Protein AF-A0A2V7V8J9-F1 (afdb_monomer_lite)

Foldseek 3Di:
DVVLVDPVSLVVLQDPDCCVPCQPRDPHVVVVCVVPVVVVPDFPLLVVVVVPDPDPVRNVVVVVVVVVVVVVCVVVVVSQLSSLCSVPVPDPDSVCSLLCCLPPVDDVVSSVVSVVVVVVVVVVVLVSVLQRQLLCCLVVPCCPPPNVPDDPVRSVVSSVVSSVVCVVVVVD

pLDDT: mean 86.71, std 8.77, range [48.53, 96.69]

Secondary structure (DSSP, 8-state):
-GGGTHHHHHHHTSPSSGGG-TTTSSS-HHHHHHHHTGGGTS-HHHHHHHHTSSSHHHHHHHHHHHHHHHHHHTTHHHHHHHHHHHH-TT-SSGGGHHHHIIIIIS-HHHHHHHHHHHHHHHHHHHHHHHHHHHHIIIIIIIIIII-TT--HHHHHHHHHHHHHHHHHHHH-

Radius of gyration: 21.19 Å; chains: 1; bounding box: 45×40×59 Å

Structure (mmCIF, N/CA/C/O backbone):
data_AF-A0A2V7V8J9-F1
#
_entry.id   AF-A0A2V7V8J9-F1
#
loop_
_atom_site.group_PDB
_atom_site.id
_atom_site.type_symbol
_atom_site.label_atom_id
_atom_site.label_alt_id
_atom_site.label_comp_id
_atom_site.label_asym_id
_atom_site.label_entity_id
_atom_site.label_seq_id
_atom_site.pdbx_PDB_ins_code
_atom_site.Cartn_x
_atom_site.Cartn_y
_atom_site.Cartn_z
_atom_site.occupancy
_atom_site.B_iso_or_equiv
_atom_site.auth_seq_id
_atom_site.auth_comp_id
_atom_site.auth_asym_id
_atom_site.auth_atom_id
_atom_site.pdbx_PDB_model_num
ATOM 1 N N . MET A 1 1 ? 15.139 4.968 -17.642 1.00 50.66 1 MET A N 1
ATOM 2 C CA . MET A 1 1 ? 14.793 5.044 -19.084 1.00 50.66 1 MET A CA 1
ATOM 3 C C . MET A 1 1 ? 15.997 4.978 -20.021 1.00 50.66 1 MET A C 1
ATOM 5 O O . MET A 1 1 ? 15.872 4.313 -21.039 1.00 50.66 1 MET A O 1
ATOM 9 N N . GLY A 1 2 ? 17.159 5.568 -19.693 1.00 57.69 2 GLY A N 1
ATOM 10 C CA . GLY A 1 2 ? 18.353 5.487 -20.558 1.00 57.69 2 GLY A CA 1
ATOM 11 C C . GLY A 1 2 ? 18.859 4.062 -20.839 1.00 57.69 2 GLY A C 1
ATOM 12 O O . GLY A 1 2 ? 19.220 3.762 -21.967 1.00 57.69 2 GLY A O 1
ATOM 13 N N . ARG A 1 3 ? 18.798 3.150 -19.853 1.00 61.44 3 ARG A N 1
ATOM 14 C CA . ARG A 1 3 ? 19.188 1.732 -20.031 1.00 61.44 3 ARG A CA 1
ATOM 15 C C . ARG A 1 3 ? 18.127 0.865 -20.718 1.00 61.44 3 ARG A C 1
ATOM 17 O O . ARG A 1 3 ? 18.461 -0.182 -21.244 1.00 61.44 3 ARG A O 1
ATOM 24 N N . ALA A 1 4 ? 16.870 1.310 -20.730 1.00 62.41 4 ALA A N 1
ATOM 25 C CA . ALA A 1 4 ? 15.744 0.577 -21.314 1.00 62.41 4 ALA A CA 1
ATOM 26 C C . ALA A 1 4 ? 15.474 0.952 -22.782 1.00 62.41 4 ALA A C 1
ATOM 28 O O . ALA A 1 4 ? 14.431 0.596 -23.310 1.00 62.41 4 ALA A O 1
ATOM 29 N N . GLY A 1 5 ? 16.369 1.714 -23.425 1.00 70.38 5 GLY A N 1
ATOM 30 C CA . GLY A 1 5 ? 16.203 2.147 -24.819 1.00 70.38 5 GLY A CA 1
ATOM 31 C C . GLY A 1 5 ? 15.165 3.260 -25.031 1.00 70.38 5 GLY A C 1
ATOM 32 O O . GLY A 1 5 ? 14.765 3.516 -26.162 1.00 70.38 5 GLY A O 1
ATOM 33 N N . GLY A 1 6 ? 14.727 3.939 -23.963 1.00 79.56 6 GLY A N 1
ATOM 34 C CA . GLY A 1 6 ? 13.702 4.988 -24.022 1.00 79.56 6 GLY A CA 1
ATOM 35 C C . GLY A 1 6 ? 12.259 4.467 -23.985 1.00 79.56 6 GLY A C 1
ATOM 36 O O . GLY A 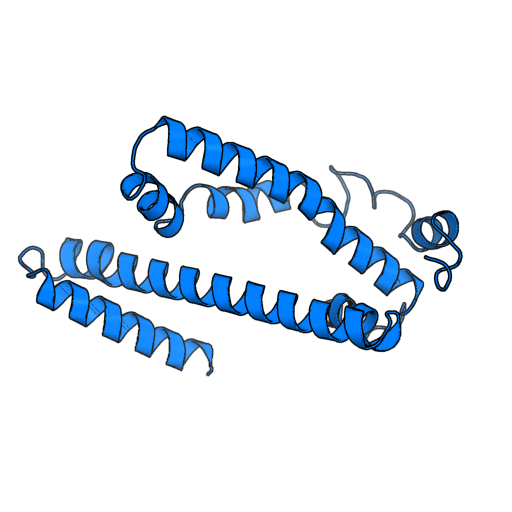1 6 ? 12.007 3.268 -23.930 1.00 79.56 6 GLY A O 1
ATOM 37 N N . VAL A 1 7 ? 11.288 5.389 -23.988 1.00 76.50 7 VAL A N 1
ATOM 38 C CA . VAL A 1 7 ? 9.849 5.066 -23.859 1.00 76.50 7 VAL A CA 1
ATOM 39 C C . VAL A 1 7 ? 9.370 4.155 -24.991 1.00 76.50 7 VAL A C 1
ATOM 41 O O . VAL A 1 7 ? 8.624 3.216 -24.741 1.00 76.50 7 VAL A O 1
ATOM 44 N N . ALA A 1 8 ? 9.841 4.384 -26.220 1.00 75.50 8 ALA A N 1
ATOM 45 C CA . ALA A 1 8 ? 9.446 3.591 -27.382 1.00 75.50 8 ALA A CA 1
ATOM 46 C C . ALA A 1 8 ? 9.841 2.109 -27.250 1.00 75.50 8 ALA A C 1
ATOM 48 O O . ALA A 1 8 ? 9.033 1.234 -27.548 1.00 75.50 8 ALA A O 1
ATOM 49 N N . ALA A 1 9 ? 11.044 1.822 -26.743 1.00 77.81 9 ALA A N 1
ATOM 50 C CA . ALA A 1 9 ? 11.505 0.454 -26.513 1.00 77.81 9 ALA A CA 1
ATOM 51 C C . ALA A 1 9 ? 10.728 -0.236 -25.377 1.00 77.81 9 ALA A C 1
ATOM 53 O O . ALA A 1 9 ? 10.373 -1.406 -25.488 1.00 77.81 9 ALA A O 1
ATOM 54 N N . VAL A 1 10 ? 10.390 0.507 -24.319 1.00 78.50 10 VAL A N 1
ATOM 55 C CA . VAL A 1 10 ? 9.562 0.013 -23.205 1.00 78.50 10 VAL A CA 1
ATOM 56 C C . VAL A 1 10 ? 8.139 -0.320 -23.673 1.00 78.50 10 VAL A C 1
ATOM 58 O O . VAL A 1 10 ? 7.593 -1.350 -23.290 1.00 78.50 10 VAL A O 1
ATOM 61 N N . VAL A 1 11 ? 7.549 0.509 -24.538 1.00 79.00 11 VAL A N 1
ATOM 62 C CA . VAL A 1 11 ? 6.227 0.244 -25.129 1.00 79.00 11 VAL A CA 1
ATOM 63 C C . VAL A 1 11 ? 6.284 -0.948 -26.087 1.00 79.00 11 VAL A C 1
ATOM 65 O O . VAL A 1 11 ? 5.410 -1.808 -26.030 1.00 79.00 11 VAL A O 1
ATOM 68 N N . ALA A 1 12 ? 7.329 -1.063 -26.909 1.00 79.00 12 ALA A N 1
ATOM 69 C CA . ALA A 1 12 ? 7.511 -2.197 -27.818 1.00 79.00 12 ALA A CA 1
ATOM 70 C C . ALA A 1 12 ? 7.703 -3.542 -27.090 1.00 79.00 12 ALA A C 1
ATOM 72 O O . ALA A 1 12 ? 7.405 -4.590 -27.654 1.00 79.00 12 ALA A O 1
ATOM 73 N N . ALA A 1 13 ? 8.170 -3.519 -25.837 1.00 75.50 13 ALA A N 1
ATOM 74 C CA . ALA A 1 13 ? 8.301 -4.707 -24.994 1.00 75.50 13 ALA A CA 1
ATOM 75 C C . ALA A 1 13 ? 6.969 -5.183 -24.377 1.00 75.50 13 ALA A C 1
ATOM 77 O O . ALA A 1 13 ? 6.925 -6.248 -23.752 1.00 75.50 13 ALA A O 1
ATOM 78 N N . THR A 1 14 ? 5.882 -4.415 -24.522 1.00 78.75 14 THR A N 1
ATOM 79 C CA . THR A 1 14 ? 4.548 -4.875 -24.117 1.00 78.75 14 THR A CA 1
ATOM 80 C C . THR A 1 14 ? 3.994 -5.883 -25.129 1.00 78.75 14 THR A C 1
ATOM 82 O O . THR A 1 14 ? 4.262 -5.754 -26.324 1.00 78.75 14 THR A O 1
ATOM 85 N N . PRO A 1 15 ? 3.228 -6.902 -24.692 1.00 69.50 15 PRO A N 1
ATOM 86 C CA . PRO A 1 15 ? 2.495 -7.760 -25.615 1.00 69.50 15 PRO A CA 1
ATOM 87 C C . PRO A 1 15 ? 1.639 -6.906 -26.554 1.00 69.50 15 PRO A C 1
ATOM 89 O O . PRO A 1 15 ? 0.910 -6.026 -26.097 1.00 69.50 15 PRO A O 1
ATOM 92 N N . GLY A 1 16 ? 1.720 -7.158 -27.860 1.00 71.81 16 GLY A N 1
ATOM 93 C CA . GLY A 1 16 ? 0.791 -6.556 -28.816 1.00 71.81 16 GLY A CA 1
ATOM 94 C C . GLY A 1 16 ? -0.661 -6.985 -28.556 1.00 71.81 16 GLY A C 1
ATOM 95 O O . GLY A 1 16 ? -0.923 -7.918 -27.795 1.00 71.81 16 GLY A O 1
ATOM 96 N N . GLY A 1 17 ? -1.614 -6.319 -29.212 1.00 74.75 17 GLY A N 1
ATOM 97 C CA . GLY A 1 17 ? -3.044 -6.635 -29.102 1.00 74.75 17 GLY A CA 1
ATOM 98 C C . GLY A 1 17 ? -3.729 -5.933 -27.926 1.00 74.75 17 GLY A C 1
ATOM 99 O O . GLY A 1 17 ? -3.544 -4.735 -27.721 1.00 74.75 17 GLY A O 1
ATOM 100 N N . ASP A 1 18 ? -4.520 -6.678 -27.153 1.00 74.44 18 ASP A N 1
ATOM 101 C CA . ASP A 1 18 ? -5.404 -6.158 -26.099 1.00 74.44 18 ASP A CA 1
ATOM 102 C C . ASP A 1 18 ? -4.702 -5.768 -24.787 1.00 74.44 18 ASP A C 1
ATOM 104 O O . ASP A 1 18 ? -5.373 -5.486 -23.803 1.00 74.44 18 ASP A O 1
ATOM 108 N N . TYR A 1 19 ? -3.369 -5.713 -24.724 1.00 78.12 19 TYR A N 1
ATOM 109 C CA . TYR A 1 19 ? -2.638 -5.446 -23.473 1.00 78.12 19 TYR A CA 1
ATOM 110 C C . TYR A 1 19 ? -3.043 -4.135 -22.776 1.00 78.12 19 TYR A C 1
ATOM 112 O O . TYR A 1 19 ? -3.114 -4.071 -21.551 1.00 78.12 19 TYR A O 1
ATOM 120 N N . TRP A 1 20 ? -3.347 -3.099 -23.558 1.00 78.44 20 TRP A N 1
ATOM 121 C CA . TRP A 1 20 ? -3.812 -1.800 -23.056 1.00 78.44 20 TRP A CA 1
ATOM 122 C C . TRP A 1 20 ? -5.341 -1.699 -22.964 1.00 78.44 20 TRP A C 1
ATOM 124 O O . TRP A 1 20 ? -5.883 -0.671 -22.560 1.00 78.44 20 TRP A O 1
ATOM 134 N N . SER A 1 21 ? -6.051 -2.751 -23.363 1.00 82.44 21 SER A N 1
ATOM 135 C CA . SER A 1 21 ? -7.504 -2.788 -23.388 1.00 82.44 21 SER A CA 1
ATOM 136 C C . SER A 1 21 ? -8.037 -2.995 -21.982 1.00 82.44 21 SER A C 1
ATOM 138 O O . SER A 1 21 ? -7.942 -4.082 -21.425 1.00 82.44 21 SER A O 1
ATOM 140 N N . PHE A 1 22 ? -8.687 -1.980 -21.418 1.00 80.88 22 PHE A N 1
ATOM 141 C CA . PHE A 1 22 ? -9.378 -2.127 -20.134 1.00 80.88 22 PHE A CA 1
ATOM 142 C C . PHE A 1 22 ? -10.376 -3.302 -20.130 1.00 80.88 22 PHE A C 1
ATOM 144 O O . PHE A 1 22 ? -10.609 -3.934 -19.105 1.00 80.88 22 PHE A O 1
ATOM 151 N N . TRP A 1 23 ? -10.954 -3.615 -21.287 1.00 82.81 23 TRP A N 1
ATOM 152 C CA . TRP A 1 23 ? -12.014 -4.608 -21.430 1.00 82.81 23 TRP A CA 1
ATOM 153 C C . TRP A 1 23 ? -11.488 -6.030 -21.622 1.00 82.81 23 TRP A C 1
ATOM 155 O O . TRP A 1 23 ? -12.126 -6.973 -21.166 1.00 82.81 23 TRP A O 1
ATOM 165 N N . HIS A 1 24 ? -10.333 -6.182 -22.271 1.00 76.31 24 HIS A N 1
ATOM 166 C CA . HIS A 1 24 ? -9.845 -7.479 -22.752 1.00 76.31 24 HIS A CA 1
ATOM 167 C C . HIS A 1 24 ? -8.424 -7.829 -22.269 1.00 76.31 24 HIS A C 1
ATOM 169 O O . HIS A 1 24 ? -7.965 -8.946 -22.495 1.00 76.31 24 HIS A O 1
ATOM 175 N N . ALA A 1 25 ? -7.721 -6.922 -21.580 1.00 70.38 25 ALA A N 1
ATOM 176 C CA . ALA A 1 25 ? -6.406 -7.207 -21.010 1.00 70.38 25 ALA A CA 1
ATOM 177 C C . ALA A 1 25 ? -6.513 -8.162 -19.809 1.00 70.38 25 ALA A C 1
ATOM 179 O O . ALA A 1 25 ? -7.111 -7.818 -18.789 1.00 70.38 25 ALA A O 1
ATOM 180 N N . GLY A 1 26 ? -5.879 -9.337 -19.901 1.00 73.38 26 GLY A N 1
ATOM 181 C CA . GLY A 1 26 ? -5.789 -10.300 -18.795 1.00 73.38 26 GLY A CA 1
ATOM 182 C C . GLY A 1 26 ? -7.160 -10.757 -18.277 1.00 73.38 26 GLY A C 1
ATOM 183 O O . GLY A 1 26 ? -8.069 -11.035 -19.057 1.00 73.38 26 GLY A O 1
ATOM 184 N N . ALA A 1 27 ? -7.324 -10.830 -16.952 1.00 67.75 27 ALA A N 1
ATOM 185 C CA . ALA A 1 27 ? -8.656 -10.839 -16.357 1.00 67.75 27 ALA A CA 1
ATOM 186 C C . ALA A 1 27 ? -9.186 -9.405 -16.469 1.00 67.75 27 ALA A C 1
ATOM 188 O O . ALA A 1 27 ? -8.675 -8.546 -15.769 1.00 67.75 27 ALA A O 1
ATOM 189 N N . SER A 1 28 ? -10.118 -9.137 -17.390 1.00 80.81 28 SER A N 1
ATOM 190 C CA . SER A 1 28 ? -10.638 -7.791 -17.721 1.00 80.81 28 SER A CA 1
ATOM 191 C C . SER A 1 28 ? -10.671 -6.793 -16.548 1.00 80.81 28 SER A C 1
ATOM 193 O O . SER A 1 28 ? -10.933 -7.168 -15.406 1.00 80.81 28 SER A O 1
ATOM 195 N N . GLY A 1 29 ? -10.519 -5.495 -16.816 1.00 81.50 29 GLY A N 1
ATOM 196 C CA . GLY A 1 29 ? -10.534 -4.440 -15.794 1.00 81.50 29 GLY A CA 1
ATOM 197 C C . GLY A 1 29 ? -11.740 -4.493 -14.845 1.00 81.50 29 GLY A C 1
ATOM 198 O O . GLY A 1 29 ? -11.607 -4.171 -13.666 1.00 81.50 29 GLY A O 1
ATOM 199 N N . TRP A 1 30 ? -12.888 -4.997 -15.311 1.00 85.00 30 TRP A N 1
ATOM 200 C CA . TRP A 1 30 ? -14.060 -5.271 -14.473 1.00 85.00 30 TRP A CA 1
ATOM 201 C C . TRP A 1 30 ? -13.822 -6.308 -13.387 1.00 85.00 30 TRP A C 1
ATOM 203 O O . TRP A 1 30 ? -14.303 -6.130 -12.273 1.00 85.00 30 TRP A O 1
ATOM 213 N N . VAL A 1 31 ? -13.075 -7.369 -13.686 1.00 85.31 31 VAL A N 1
ATOM 214 C CA . VAL A 1 31 ? -12.720 -8.396 -12.704 1.00 85.31 31 VAL A CA 1
ATOM 215 C C . VAL A 1 31 ? -11.853 -7.783 -11.611 1.00 85.31 31 VAL A C 1
ATOM 217 O O . VAL A 1 31 ? -12.134 -7.989 -10.435 1.00 85.31 31 VAL A O 1
ATOM 220 N N . TYR A 1 32 ? -10.861 -6.963 -11.969 1.00 82.25 32 TYR A N 1
ATOM 221 C CA . TYR A 1 32 ? -10.037 -6.273 -10.974 1.00 82.25 32 TYR A CA 1
ATOM 222 C C . TYR A 1 32 ? -10.837 -5.264 -10.146 1.00 82.25 32 TYR A C 1
ATOM 224 O O . TYR A 1 32 ? -10.667 -5.216 -8.931 1.00 82.25 32 TYR A O 1
ATOM 232 N N . LEU A 1 33 ? -11.743 -4.497 -10.762 1.00 85.00 33 LEU A N 1
ATOM 233 C CA . LEU A 1 33 ? -12.623 -3.582 -10.028 1.00 85.00 33 LEU A CA 1
ATOM 234 C C . LEU A 1 33 ? -13.561 -4.327 -9.075 1.00 85.00 33 LEU A C 1
ATOM 236 O O . LEU A 1 33 ? -13.720 -3.905 -7.934 1.00 85.00 33 LEU A O 1
ATOM 240 N N . ALA A 1 34 ? -14.163 -5.429 -9.520 1.00 86.62 34 ALA A N 1
ATOM 241 C CA . ALA A 1 34 ? -15.063 -6.228 -8.697 1.00 86.62 34 ALA A CA 1
ATOM 242 C C . ALA A 1 34 ? -14.325 -6.926 -7.547 1.00 86.62 34 ALA A C 1
ATOM 244 O O . ALA A 1 34 ? -14.861 -7.015 -6.445 1.00 86.62 34 ALA A O 1
ATOM 245 N N . LEU A 1 35 ? -13.098 -7.396 -7.788 1.00 85.38 35 LEU A N 1
ATOM 246 C CA . LEU A 1 35 ? -12.299 -8.105 -6.793 1.00 85.38 35 LEU A CA 1
ATOM 247 C C . LEU A 1 35 ? -11.668 -7.154 -5.768 1.00 85.38 35 LEU A C 1
ATOM 249 O O . LEU A 1 35 ? -11.693 -7.433 -4.573 1.00 85.38 35 LEU A O 1
ATOM 253 N N . LEU A 1 36 ? -11.099 -6.037 -6.226 1.00 82.00 36 LEU A N 1
ATOM 254 C CA . LEU A 1 36 ? -10.325 -5.127 -5.379 1.00 82.00 36 LEU A CA 1
ATOM 255 C C . LEU A 1 36 ? -11.172 -3.976 -4.832 1.00 82.00 36 LEU A C 1
ATOM 257 O O . LEU A 1 36 ? -10.968 -3.553 -3.699 1.00 82.00 36 LEU A O 1
ATOM 261 N N . GLY A 1 37 ? -12.138 -3.474 -5.605 1.00 83.06 37 GLY A N 1
ATOM 262 C CA . GLY A 1 37 ? -12.945 -2.300 -5.261 1.00 83.06 37 GLY A CA 1
ATOM 263 C C . GLY A 1 37 ? -13.647 -2.389 -3.900 1.00 83.06 37 GLY A C 1
ATOM 264 O O . GLY A 1 37 ? -13.494 -1.462 -3.101 1.00 83.06 37 GLY A O 1
ATOM 265 N N . PRO A 1 38 ? -14.362 -3.485 -3.573 1.00 82.31 38 PRO A N 1
ATOM 266 C CA . PRO A 1 38 ? -15.062 -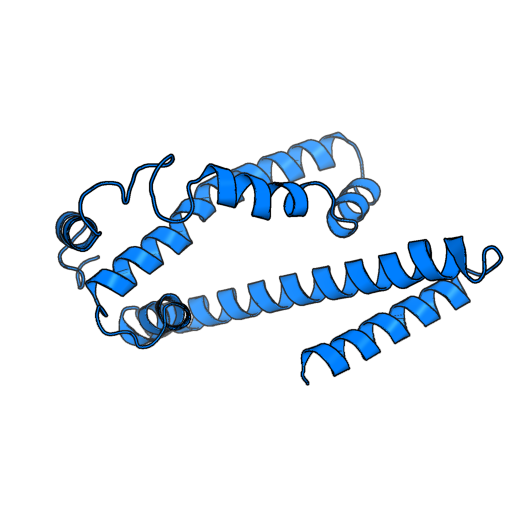3.611 -2.293 1.00 82.31 38 PRO A CA 1
ATOM 267 C C . PRO A 1 38 ? -14.140 -3.524 -1.070 1.00 82.31 38 PRO A C 1
ATOM 269 O O . PRO A 1 38 ? -14.521 -2.925 -0.059 1.00 82.31 38 PRO A O 1
ATOM 272 N N . ALA A 1 39 ? -12.914 -4.053 -1.172 1.00 73.31 39 ALA A N 1
ATOM 273 C CA . ALA A 1 39 ? -11.936 -4.034 -0.083 1.00 73.31 39 ALA A CA 1
ATOM 274 C C . ALA A 1 39 ? -11.542 -2.603 0.332 1.00 73.31 39 ALA A C 1
ATOM 276 O O . ALA A 1 39 ? -11.211 -2.361 1.492 1.00 73.31 39 ALA A O 1
ATOM 277 N N . PHE A 1 40 ? -11.641 -1.635 -0.587 1.00 71.81 40 PHE A N 1
ATOM 278 C CA . PHE A 1 40 ? -11.346 -0.224 -0.320 1.00 71.81 40 PHE A CA 1
ATOM 279 C C . PHE A 1 40 ? -12.524 0.568 0.263 1.00 71.81 40 PHE A C 1
ATOM 281 O O . PHE A 1 40 ? -12.335 1.715 0.662 1.00 71.81 40 PHE A O 1
ATOM 288 N N . VAL A 1 41 ? -13.728 -0.009 0.325 1.00 73.12 41 VAL A N 1
ATOM 289 C CA . VAL A 1 41 ? -14.936 0.680 0.817 1.00 73.12 41 VAL A CA 1
ATOM 290 C C . VAL A 1 41 ? -15.330 0.191 2.210 1.00 73.12 41 VAL A C 1
ATOM 292 O O . VAL A 1 41 ? -15.705 0.992 3.063 1.00 73.12 41 VAL A O 1
ATOM 295 N N . VAL A 1 42 ? -15.217 -1.114 2.467 1.00 70.50 42 VAL A N 1
ATOM 296 C CA . VAL A 1 42 ? -15.726 -1.751 3.694 1.00 70.50 42 VAL A CA 1
ATOM 297 C C . VAL A 1 42 ? -14.563 -2.189 4.585 1.00 70.50 42 VAL A C 1
ATOM 299 O O . VAL A 1 42 ? -14.320 -3.370 4.799 1.00 70.50 42 VAL A O 1
ATOM 302 N N . SER A 1 43 ? -13.809 -1.212 5.089 1.00 72.81 43 SER A N 1
ATOM 303 C CA . SER A 1 43 ? -12.664 -1.439 5.977 1.00 72.81 43 SER A CA 1
ATOM 304 C C . SER A 1 43 ? -12.928 -0.821 7.358 1.00 72.81 43 SER A C 1
ATOM 306 O O . SER A 1 43 ? -13.082 0.403 7.454 1.00 72.81 43 SER A O 1
ATOM 308 N N . PRO A 1 44 ? -12.920 -1.614 8.450 1.00 72.44 44 PRO A N 1
ATOM 309 C CA . PRO A 1 44 ? -12.978 -1.082 9.812 1.00 72.44 44 PRO A CA 1
ATOM 310 C C . PRO A 1 44 ? -11.874 -0.052 10.086 1.00 72.44 44 PRO A C 1
ATOM 312 O O . PRO A 1 44 ? -12.108 0.940 10.773 1.00 72.44 44 PRO A O 1
ATOM 315 N N . GLY A 1 45 ? -10.690 -0.234 9.491 1.00 75.75 45 GLY A N 1
ATOM 316 C CA . GLY A 1 45 ? -9.579 0.712 9.596 1.00 75.75 45 GLY A CA 1
ATOM 317 C C . GLY A 1 45 ? -9.887 2.085 8.986 1.00 75.75 45 GLY A C 1
ATOM 318 O O . GLY A 1 45 ? -9.473 3.104 9.538 1.00 75.75 45 GLY A O 1
ATOM 319 N N . LEU A 1 46 ? -10.644 2.146 7.885 1.00 79.06 46 LEU A N 1
ATOM 320 C CA . LEU A 1 46 ? -11.096 3.418 7.308 1.00 79.06 46 LEU A CA 1
ATOM 321 C C . LEU A 1 46 ? -12.154 4.090 8.183 1.00 79.06 46 LEU A C 1
ATOM 323 O O . LEU A 1 46 ? -12.052 5.287 8.448 1.00 79.06 46 LEU A O 1
ATOM 327 N N . LEU A 1 47 ? -13.127 3.322 8.680 1.00 81.81 47 LEU A N 1
ATOM 328 C CA . LEU A 1 47 ? -14.169 3.846 9.565 1.00 81.81 47 LEU A CA 1
ATOM 329 C C . LEU A 1 47 ? -13.574 4.455 10.836 1.00 81.81 47 LEU A C 1
ATOM 331 O O . LEU A 1 47 ? -13.965 5.548 11.233 1.00 81.81 47 LEU A O 1
ATOM 335 N N . GLN A 1 48 ? -12.576 3.810 11.436 1.00 80.56 48 GLN A N 1
ATOM 336 C CA . GLN A 1 48 ? -11.910 4.348 12.622 1.00 80.56 48 GLN A CA 1
ATOM 337 C C . GLN A 1 48 ? -11.183 5.670 12.359 1.00 80.56 48 GLN A C 1
ATOM 339 O O . GLN A 1 48 ? -11.251 6.575 13.188 1.00 80.56 48 GLN A O 1
ATOM 344 N N . LYS A 1 49 ? -10.541 5.827 11.194 1.00 83.94 49 LYS A N 1
ATOM 345 C CA . LYS A 1 49 ? -9.923 7.106 10.801 1.00 83.94 49 LYS A CA 1
ATOM 346 C C . LYS A 1 49 ? -10.965 8.211 10.621 1.00 83.94 49 LYS A C 1
ATOM 348 O O . LYS A 1 49 ? -10.693 9.354 10.972 1.00 83.94 49 LYS A O 1
ATOM 353 N N . ILE A 1 50 ? -12.147 7.872 10.104 1.00 86.88 50 ILE A N 1
ATOM 354 C CA . ILE A 1 50 ? -13.267 8.811 9.959 1.00 86.88 50 ILE A CA 1
ATOM 355 C C . ILE A 1 50 ? -13.796 9.227 11.336 1.00 86.88 50 ILE A C 1
ATOM 357 O O . ILE A 1 50 ? -13.904 10.419 11.602 1.00 86.88 50 ILE A O 1
ATOM 361 N N . TYR A 1 51 ? -14.061 8.273 12.234 1.00 86.81 51 TYR A N 1
ATOM 362 C CA . TYR A 1 51 ? -14.562 8.565 13.584 1.00 86.81 51 TYR A CA 1
ATOM 363 C C . TYR A 1 51 ? -13.539 9.274 14.483 1.00 86.81 51 TYR A C 1
ATOM 365 O O . TYR A 1 51 ? -13.929 9.978 15.410 1.00 86.81 51 TYR A O 1
ATOM 373 N N . GLY A 1 52 ? -12.241 9.106 14.218 1.00 87.44 52 GLY A N 1
ATOM 374 C CA . GLY A 1 52 ? -11.167 9.827 14.905 1.00 87.44 52 GLY A CA 1
ATOM 375 C C . GLY A 1 52 ? -10.880 11.224 14.343 1.00 87.44 52 GLY A C 1
ATOM 376 O O . GLY A 1 52 ? -10.047 11.941 14.900 1.00 87.44 52 GLY A O 1
ATOM 377 N N . ALA A 1 53 ? -11.518 11.621 13.239 1.00 91.88 53 ALA A N 1
ATOM 378 C CA . ALA A 1 53 ? -11.306 12.933 12.648 1.00 91.88 53 ALA A CA 1
ATOM 379 C C . ALA A 1 53 ? -11.963 14.038 13.485 1.00 91.88 53 ALA A C 1
ATOM 381 O O . ALA A 1 53 ? -13.027 13.861 14.072 1.00 91.88 53 ALA A O 1
ATOM 382 N N . ARG A 1 54 ? -11.331 15.217 13.503 1.00 93.25 54 ARG A N 1
ATOM 383 C CA . ARG A 1 54 ? -11.813 16.377 14.267 1.00 93.25 54 ARG A CA 1
ATOM 384 C C . ARG A 1 54 ? -13.178 16.879 13.789 1.00 93.25 54 ARG A C 1
ATOM 386 O O . ARG A 1 54 ? -13.974 17.343 14.599 1.00 93.25 54 ARG A O 1
ATOM 393 N N . ASP A 1 55 ? -13.398 16.841 12.478 1.00 95.38 55 ASP A N 1
ATOM 394 C CA . ASP A 1 55 ? -14.599 17.331 11.811 1.00 95.38 55 ASP A CA 1
ATOM 395 C C . ASP A 1 55 ? -14.734 16.733 10.399 1.00 95.38 55 ASP A C 1
ATOM 397 O O . ASP A 1 55 ? -13.777 16.215 9.811 1.00 95.38 55 ASP A O 1
ATOM 401 N N . ASP A 1 56 ? -15.929 16.864 9.822 1.00 93.69 56 ASP A N 1
ATOM 402 C CA . ASP A 1 56 ? -16.259 16.370 8.481 1.00 93.69 56 ASP A CA 1
ATOM 403 C C . ASP A 1 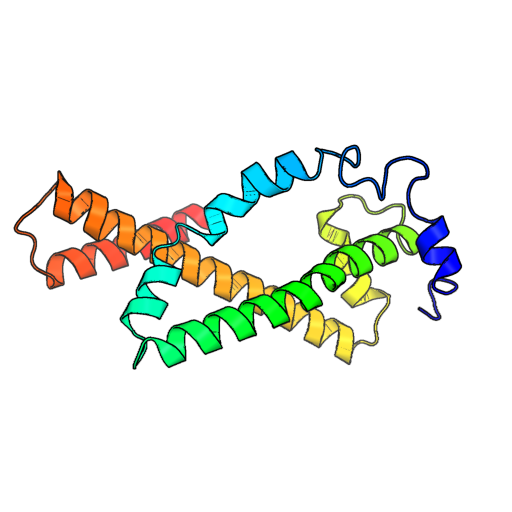56 ? -15.381 16.974 7.379 1.00 93.69 56 ASP A C 1
ATOM 405 O O . ASP A 1 56 ? -15.107 16.331 6.360 1.00 93.69 56 ASP A O 1
ATOM 409 N N . ARG A 1 57 ? -14.931 18.224 7.551 1.00 95.19 57 ARG A N 1
ATOM 410 C CA . ARG A 1 57 ? -14.066 18.889 6.569 1.00 95.19 57 ARG A CA 1
ATOM 411 C C . ARG A 1 57 ? -12.710 18.193 6.509 1.00 95.19 57 ARG A C 1
ATOM 413 O O . ARG A 1 57 ? -12.197 17.979 5.411 1.00 95.19 57 ARG A O 1
ATOM 420 N N . THR A 1 58 ? -12.165 17.810 7.659 1.00 94.75 58 THR A N 1
ATOM 421 C CA . THR A 1 58 ? -10.908 17.066 7.783 1.00 94.75 58 THR A CA 1
ATOM 422 C C . THR A 1 58 ? -11.011 15.721 7.072 1.00 94.75 58 THR A C 1
ATOM 424 O O . THR A 1 58 ? -10.122 15.377 6.294 1.00 94.75 58 THR A O 1
ATOM 427 N N . VAL A 1 59 ? -12.129 15.007 7.247 1.00 93.31 59 VAL A N 1
ATOM 428 C CA . VAL A 1 59 ? -12.392 13.750 6.528 1.00 93.31 59 VAL A CA 1
ATOM 429 C C . VAL A 1 59 ? -12.424 13.984 5.020 1.00 93.31 59 VAL A C 1
ATOM 431 O O . VAL A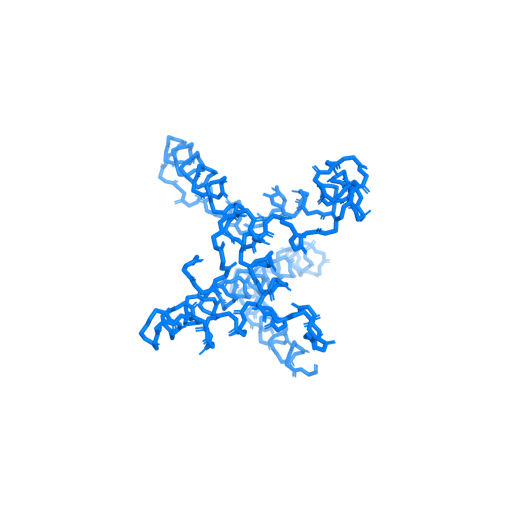 1 59 ? -11.699 13.321 4.282 1.00 93.31 59 VAL A O 1
ATOM 434 N N . ARG A 1 60 ? -13.216 14.952 4.543 1.00 92.62 60 ARG A N 1
ATOM 435 C CA . ARG A 1 60 ? -13.364 15.224 3.102 1.00 92.62 60 ARG A CA 1
ATOM 436 C C . ARG A 1 60 ? -12.042 15.592 2.440 1.00 92.62 60 ARG A C 1
ATOM 438 O O . ARG A 1 60 ? -11.721 15.052 1.386 1.00 92.62 60 ARG A O 1
ATOM 445 N N . VAL A 1 61 ? -11.279 16.498 3.051 1.00 95.56 61 VAL A N 1
ATOM 446 C CA . VAL A 1 61 ? -9.984 16.936 2.513 1.00 95.56 61 VAL A CA 1
ATOM 447 C C . VAL A 1 61 ? -8.970 15.798 2.561 1.00 95.56 61 VAL A C 1
ATOM 449 O O . VAL A 1 61 ? -8.293 15.562 1.565 1.00 95.56 61 VAL A O 1
ATOM 452 N N . GLY A 1 62 ? -8.893 15.065 3.675 1.00 92.88 62 GLY A N 1
ATOM 453 C CA . GLY A 1 62 ? -7.971 13.940 3.825 1.00 92.88 62 GLY A CA 1
ATOM 454 C C . GLY A 1 62 ? -8.242 12.826 2.816 1.00 92.88 62 GLY A C 1
ATOM 455 O O . GLY A 1 62 ? -7.323 12.378 2.134 1.00 92.88 62 GLY A O 1
ATOM 456 N N . VAL A 1 63 ? -9.507 12.430 2.655 1.00 90.38 63 VAL A N 1
ATOM 457 C CA . VAL A 1 63 ? -9.913 11.407 1.680 1.00 90.38 63 VAL A CA 1
ATOM 458 C C . VAL A 1 63 ? -9.660 11.877 0.247 1.00 90.38 63 VAL A C 1
ATOM 460 O O . VAL A 1 63 ? -9.106 11.119 -0.544 1.00 90.38 63 VAL A O 1
ATOM 463 N N . ALA A 1 64 ? -10.003 13.123 -0.095 1.00 92.31 64 ALA A N 1
ATOM 464 C CA . ALA A 1 64 ? -9.769 13.656 -1.438 1.00 92.31 64 ALA A CA 1
ATOM 465 C C . ALA A 1 64 ? -8.272 13.753 -1.773 1.00 92.31 64 ALA A C 1
ATOM 467 O O . ALA A 1 64 ? -7.859 13.369 -2.866 1.00 92.31 64 ALA A O 1
ATOM 468 N N . ALA A 1 65 ? -7.451 14.215 -0.827 1.00 94.75 65 ALA A N 1
ATOM 469 C CA . ALA A 1 65 ? -6.002 14.267 -0.991 1.00 94.75 65 ALA A CA 1
ATOM 470 C C . ALA A 1 65 ? -5.413 12.859 -1.161 1.00 94.75 65 ALA A C 1
ATOM 472 O O . ALA A 1 65 ? -4.619 12.635 -2.073 1.00 94.75 65 ALA A O 1
ATOM 473 N N . GLN A 1 66 ? -5.853 11.894 -0.347 1.00 90.69 66 GLN A N 1
ATOM 474 C CA . GLN A 1 66 ? -5.421 10.502 -0.466 1.00 90.69 66 GLN A CA 1
ATOM 475 C C . GLN A 1 66 ? -5.813 9.901 -1.819 1.00 90.69 66 GLN A C 1
ATOM 477 O O . GLN A 1 66 ? -4.996 9.239 -2.453 1.00 90.69 66 GLN A O 1
ATOM 482 N N . ALA A 1 67 ? -7.037 10.152 -2.287 1.00 90.12 67 ALA A N 1
ATOM 483 C CA . ALA A 1 67 ? -7.499 9.691 -3.591 1.00 90.12 67 ALA A CA 1
ATOM 484 C C . ALA A 1 67 ? -6.656 10.281 -4.732 1.00 90.12 67 ALA A C 1
ATOM 486 O O . ALA A 1 67 ? -6.262 9.552 -5.639 1.00 90.12 67 ALA A O 1
ATOM 487 N N . ALA A 1 68 ? -6.320 11.573 -4.666 1.00 94.69 68 ALA A N 1
ATOM 488 C CA . ALA A 1 68 ? -5.458 12.218 -5.653 1.00 94.69 68 ALA A CA 1
ATOM 489 C C . ALA A 1 68 ? -4.044 11.611 -5.669 1.00 94.69 68 ALA A C 1
ATOM 491 O O . ALA A 1 68 ? -3.509 11.315 -6.737 1.00 94.69 68 ALA A O 1
ATOM 492 N N . VAL A 1 69 ? -3.457 11.372 -4.492 1.00 93.50 69 VAL A N 1
ATOM 493 C CA . VAL A 1 69 ? -2.141 10.729 -4.367 1.00 93.50 69 VAL A CA 1
ATOM 494 C C . VAL A 1 69 ? -2.174 9.306 -4.922 1.00 93.50 69 VAL A C 1
ATOM 496 O O . VAL A 1 69 ? -1.304 8.947 -5.711 1.00 93.50 69 VAL A O 1
ATOM 499 N N . LEU A 1 70 ? -3.190 8.510 -4.571 1.00 90.00 70 LEU A N 1
ATOM 500 C CA . LEU A 1 70 ? -3.347 7.144 -5.077 1.00 90.00 70 LEU A CA 1
ATOM 501 C C . LEU A 1 70 ? -3.562 7.109 -6.589 1.00 90.00 70 LEU A C 1
ATOM 503 O O . LEU A 1 70 ? -3.009 6.237 -7.249 1.00 90.00 70 LEU A O 1
ATOM 507 N N . LEU A 1 71 ? -4.306 8.065 -7.149 1.00 89.88 71 LEU A N 1
ATOM 508 C CA . LEU A 1 71 ? -4.515 8.164 -8.592 1.00 89.88 71 LEU A CA 1
ATOM 509 C C . LEU A 1 71 ? -3.196 8.398 -9.335 1.00 89.88 71 LEU A C 1
ATOM 511 O O . LEU A 1 71 ? -2.934 7.748 -10.341 1.00 89.88 71 LEU A O 1
ATOM 515 N N . VAL A 1 72 ? -2.342 9.289 -8.826 1.00 92.31 72 VAL A N 1
ATOM 516 C CA . VAL A 1 72 ? -1.007 9.513 -9.400 1.00 92.31 72 VAL A CA 1
ATOM 517 C C . VAL A 1 72 ? -0.115 8.287 -9.193 1.00 92.31 72 VAL A C 1
ATOM 519 O O . VAL A 1 72 ? 0.591 7.864 -10.109 1.00 92.31 72 VAL A O 1
ATOM 522 N N . PHE A 1 73 ? -0.165 7.680 -8.008 1.00 89.25 73 PHE A N 1
ATOM 523 C CA . PHE A 1 73 ? 0.634 6.507 -7.673 1.00 89.25 73 PHE A CA 1
ATOM 524 C C . PHE A 1 73 ? 0.242 5.266 -8.485 1.00 89.25 73 PHE A C 1
ATOM 526 O O . PHE A 1 73 ? 1.109 4.449 -8.784 1.00 89.25 73 PHE A O 1
ATOM 533 N N . ALA A 1 74 ? -1.020 5.139 -8.908 1.00 87.75 74 ALA A N 1
ATOM 534 C CA . ALA A 1 74 ? -1.539 3.986 -9.648 1.00 87.75 74 ALA A CA 1
ATOM 535 C C . ALA A 1 74 ? -0.766 3.683 -10.943 1.00 87.75 74 ALA A C 1
ATOM 537 O O . ALA A 1 74 ? -0.709 2.533 -11.371 1.00 87.75 74 ALA A O 1
ATOM 538 N N . PHE A 1 75 ? -0.127 4.687 -11.548 1.00 87.62 75 PHE A N 1
ATOM 539 C CA . PHE A 1 75 ? 0.691 4.509 -12.750 1.00 87.62 75 PHE A CA 1
ATOM 540 C C . PHE A 1 75 ? 2.083 3.934 -12.461 1.00 87.62 75 PHE A C 1
ATOM 542 O O . PHE A 1 75 ? 2.709 3.354 -13.350 1.00 87.62 75 PHE A O 1
ATOM 549 N N . MET A 1 76 ? 2.584 4.081 -11.233 1.00 88.31 76 MET A N 1
ATOM 550 C CA . MET A 1 76 ? 3.972 3.776 -10.899 1.00 88.31 76 MET A CA 1
ATOM 551 C C . MET A 1 76 ? 4.265 2.262 -10.868 1.00 88.31 76 MET A C 1
ATOM 553 O O . MET A 1 76 ? 5.206 1.854 -11.555 1.00 88.31 76 MET A O 1
ATOM 557 N N . PRO A 1 77 ? 3.489 1.394 -10.178 1.00 87.06 77 PRO A N 1
ATOM 558 C CA . PRO A 1 77 ? 3.742 -0.049 -10.202 1.00 87.06 77 PRO A CA 1
ATOM 559 C C . PRO A 1 77 ? 3.630 -0.679 -11.604 1.00 87.06 77 PRO A C 1
ATOM 561 O O . PRO A 1 77 ? 4.554 -1.403 -11.985 1.00 87.06 77 PRO A O 1
ATOM 564 N N . PRO A 1 78 ? 2.598 -0.381 -12.427 1.00 85.50 78 PRO A N 1
ATOM 565 C CA . PRO A 1 78 ? 2.531 -0.884 -13.799 1.00 85.50 78 PRO A CA 1
ATOM 566 C C . PRO A 1 78 ? 3.714 -0.429 -14.656 1.00 85.50 78 PRO A C 1
ATOM 568 O O . PRO A 1 78 ? 4.279 -1.235 -15.393 1.00 85.50 78 PRO A O 1
ATOM 571 N N . ALA A 1 79 ? 4.142 0.833 -14.534 1.00 86.81 79 ALA A N 1
ATOM 572 C CA . ALA A 1 79 ? 5.307 1.331 -15.260 1.00 86.81 79 ALA A CA 1
ATOM 573 C C . ALA A 1 79 ? 6.585 0.563 -14.886 1.00 86.81 79 ALA A C 1
ATOM 575 O O . ALA A 1 79 ? 7.344 0.165 -15.772 1.00 86.81 79 ALA A O 1
ATOM 576 N N . LEU A 1 80 ? 6.806 0.303 -13.593 1.00 88.69 80 LEU A N 1
ATOM 577 C CA . LEU A 1 80 ? 7.933 -0.506 -13.122 1.00 88.69 80 LEU A CA 1
ATOM 578 C C . LEU A 1 80 ? 7.851 -1.951 -13.632 1.00 88.69 80 LEU A C 1
ATOM 580 O O . LEU A 1 80 ? 8.870 -2.494 -14.051 1.00 88.69 80 LEU A O 1
ATOM 584 N N . GLY A 1 81 ? 6.656 -2.544 -13.680 1.00 88.94 81 GLY A N 1
ATOM 585 C CA . GLY A 1 81 ? 6.436 -3.878 -14.246 1.00 88.94 81 GLY A CA 1
ATOM 586 C C . GLY A 1 81 ? 6.748 -3.961 -15.745 1.00 88.94 81 GLY A C 1
ATOM 587 O O . GLY A 1 81 ? 7.410 -4.899 -16.187 1.00 88.94 81 GLY A O 1
ATOM 588 N N . ILE A 1 82 ? 6.347 -2.957 -16.533 1.00 88.25 82 ILE A N 1
ATOM 589 C CA . ILE A 1 82 ? 6.663 -2.899 -17.970 1.00 88.25 82 ILE A CA 1
ATOM 590 C C . ILE A 1 82 ? 8.176 -2.736 -18.179 1.00 88.25 82 ILE A C 1
ATOM 592 O O . ILE A 1 82 ? 8.762 -3.414 -19.022 1.00 88.25 82 ILE A O 1
ATOM 596 N N . VAL A 1 83 ? 8.832 -1.884 -17.383 1.00 89.44 83 VAL A N 1
ATOM 597 C CA . VAL A 1 83 ? 10.295 -1.729 -17.420 1.00 89.44 83 VAL A CA 1
ATOM 598 C C . VAL A 1 83 ? 11.001 -3.032 -17.042 1.00 89.44 83 VAL A C 1
ATOM 600 O O . VAL A 1 83 ? 11.932 -3.432 -17.739 1.00 89.44 83 VAL A O 1
ATOM 603 N N . ALA A 1 84 ? 10.542 -3.721 -15.993 1.00 91.56 84 ALA A N 1
ATOM 604 C CA . ALA A 1 84 ? 11.082 -5.015 -15.586 1.00 91.56 84 ALA A CA 1
ATOM 605 C C . ALA A 1 84 ? 10.980 -6.038 -16.718 1.00 91.56 84 ALA A C 1
ATOM 607 O O . ALA A 1 84 ? 11.938 -6.751 -16.989 1.00 91.56 84 ALA A O 1
ATOM 608 N N . ARG A 1 85 ? 9.847 -6.066 -17.426 1.00 87.00 85 ARG A N 1
ATOM 609 C CA . ARG A 1 85 ? 9.638 -6.962 -18.564 1.00 87.00 85 ARG A CA 1
ATOM 610 C C . ARG A 1 85 ? 10.561 -6.653 -19.742 1.00 87.00 85 ARG A C 1
ATOM 612 O O . ARG A 1 85 ? 11.047 -7.579 -20.382 1.00 87.00 85 ARG A O 1
ATOM 619 N N . ALA A 1 86 ? 10.811 -5.373 -20.018 1.00 88.62 86 ALA A N 1
ATOM 620 C CA . ALA A 1 86 ? 11.710 -4.947 -21.088 1.00 88.62 86 ALA A CA 1
ATOM 621 C C . ALA A 1 86 ? 13.182 -5.286 -20.792 1.00 88.62 86 ALA A C 1
ATOM 623 O O . ALA A 1 86 ? 13.920 -5.668 -21.696 1.00 88.62 86 ALA A O 1
ATOM 624 N N . LEU A 1 87 ? 13.610 -5.138 -19.534 1.00 89.38 87 LEU A N 1
ATOM 625 C CA . LEU A 1 87 ? 15.005 -5.330 -19.119 1.00 89.38 87 LEU A CA 1
ATOM 626 C C . LEU A 1 87 ? 15.328 -6.773 -18.706 1.00 89.38 87 LEU A C 1
ATOM 628 O O . LEU A 1 87 ? 16.442 -7.239 -18.929 1.00 89.38 87 LEU A O 1
ATOM 632 N N . HIS A 1 88 ? 14.358 -7.485 -18.130 1.00 90.88 88 HIS A N 1
ATOM 633 C CA . HIS A 1 88 ? 14.508 -8.835 -17.578 1.00 90.88 88 HIS A CA 1
ATOM 634 C C . HIS A 1 88 ? 13.379 -9.760 -18.075 1.00 90.88 88 HIS A C 1
ATOM 636 O O . HIS A 1 88 ? 12.564 -10.229 -17.281 1.00 90.88 88 HIS A O 1
ATOM 642 N N . PRO A 1 89 ? 13.304 -10.069 -19.385 1.00 85.25 89 PRO A N 1
ATOM 643 C CA . PRO A 1 89 ? 12.213 -10.873 -19.950 1.00 85.25 89 PRO A CA 1
ATOM 644 C C . PRO A 1 89 ? 12.185 -12.332 -19.456 1.00 85.25 89 PRO A C 1
ATOM 646 O O . PRO A 1 89 ? 11.163 -12.997 -19.587 1.00 85.25 89 PRO A O 1
ATOM 649 N N . GLY A 1 90 ? 13.291 -12.833 -18.894 1.00 86.75 90 GLY A N 1
ATOM 650 C CA . GLY A 1 90 ? 13.441 -14.202 -18.386 1.00 86.75 90 GLY A CA 1
ATOM 651 C C . GLY A 1 90 ? 13.274 -14.344 -16.871 1.00 86.75 90 GLY A C 1
ATOM 652 O O . GLY A 1 90 ? 13.888 -15.234 -16.285 1.00 86.75 90 GLY A O 1
ATOM 653 N N . LEU A 1 91 ? 12.528 -13.447 -16.216 1.00 88.81 91 LEU A N 1
ATOM 654 C CA . LEU A 1 91 ? 12.261 -13.571 -14.781 1.00 88.81 91 LEU A CA 1
ATOM 655 C C . LEU A 1 91 ? 11.510 -14.880 -14.481 1.00 88.81 91 LEU A C 1
ATOM 657 O O . LEU A 1 91 ? 10.518 -15.170 -15.151 1.00 88.81 91 LEU A O 1
ATOM 661 N N . PRO A 1 92 ? 11.945 -15.662 -13.474 1.00 88.81 92 PRO A N 1
ATOM 662 C CA . PRO A 1 92 ? 11.325 -16.950 -13.173 1.00 88.81 92 PRO A CA 1
ATOM 663 C C . PRO A 1 92 ? 9.910 -16.788 -12.609 1.00 88.81 92 PRO A C 1
ATOM 665 O O . PRO A 1 92 ? 9.052 -17.627 -12.867 1.00 88.81 92 PRO A O 1
ATOM 668 N N . THR A 1 93 ? 9.649 -15.697 -11.881 1.00 89.12 93 THR A N 1
ATOM 669 C CA . THR A 1 93 ? 8.312 -15.329 -11.411 1.00 89.12 93 THR A CA 1
ATOM 670 C C . THR A 1 93 ? 8.076 -13.826 -11.543 1.00 89.12 93 THR A C 1
ATOM 672 O O . THR A 1 93 ? 9.011 -13.019 -11.542 1.00 89.12 93 THR A O 1
ATOM 675 N N . HIS A 1 94 ? 6.804 -13.440 -11.656 1.00 85.69 94 HIS A N 1
ATOM 676 C CA . HIS A 1 94 ? 6.405 -12.040 -11.797 1.00 85.69 94 HIS A CA 1
ATOM 677 C C . HIS A 1 94 ? 6.634 -11.238 -10.505 1.00 85.69 94 HIS A C 1
ATOM 679 O O . HIS A 1 94 ? 6.856 -10.030 -10.585 1.00 85.69 94 HIS A O 1
ATOM 685 N N . GLU A 1 95 ? 6.649 -11.885 -9.329 1.00 89.44 95 GLU A N 1
ATOM 686 C CA . GLU A 1 95 ? 6.868 -11.194 -8.046 1.00 89.44 95 GLU A CA 1
ATOM 687 C C . GLU A 1 95 ? 8.272 -10.576 -7.947 1.00 89.44 95 GLU A C 1
ATOM 689 O O . GLU A 1 95 ? 8.479 -9.583 -7.251 1.00 89.44 95 GLU A O 1
ATOM 694 N N . LEU A 1 96 ? 9.244 -11.119 -8.686 1.00 92.25 96 LEU A N 1
ATOM 695 C CA . LEU A 1 96 ? 10.622 -10.629 -8.682 1.00 92.25 96 LEU A CA 1
ATOM 696 C C . LEU A 1 96 ? 10.836 -9.378 -9.538 1.00 92.25 96 LEU A C 1
ATOM 698 O O . LEU A 1 96 ? 11.923 -8.799 -9.489 1.00 92.25 96 LEU A O 1
ATOM 702 N N . ALA A 1 97 ? 9.836 -8.931 -10.301 1.00 92.50 97 ALA A N 1
ATOM 703 C CA . ALA A 1 97 ? 9.961 -7.787 -11.202 1.00 92.50 97 ALA A CA 1
ATOM 704 C C . ALA A 1 97 ? 10.406 -6.510 -10.473 1.00 92.50 97 ALA A C 1
ATOM 706 O O . ALA A 1 97 ? 11.412 -5.898 -10.839 1.00 92.50 97 ALA A O 1
ATOM 707 N N . LEU A 1 98 ? 9.688 -6.135 -9.410 1.00 92.69 98 LEU A N 1
ATOM 708 C CA . LEU A 1 98 ? 9.972 -4.919 -8.652 1.00 92.69 98 LEU A CA 1
ATOM 709 C C . LEU A 1 98 ? 11.327 -4.992 -7.917 1.00 92.69 98 LEU A C 1
ATOM 711 O O . LEU A 1 98 ? 12.139 -4.085 -8.122 1.00 92.69 98 LEU A O 1
ATOM 715 N N . PRO A 1 99 ? 11.645 -6.056 -7.146 1.00 92.94 99 PRO A N 1
ATOM 716 C CA . PRO A 1 99 ? 12.963 -6.195 -6.528 1.00 92.94 99 PRO A CA 1
ATOM 717 C C . PRO A 1 99 ? 14.109 -6.155 -7.539 1.00 92.94 99 PRO A C 1
ATOM 719 O O . PRO A 1 99 ? 15.113 -5.485 -7.308 1.00 92.94 99 PRO A O 1
ATOM 722 N N . THR A 1 100 ? 13.951 -6.818 -8.688 1.00 94.06 100 THR A N 1
ATOM 723 C CA . THR A 1 100 ? 15.000 -6.873 -9.713 1.00 94.06 100 THR A CA 1
ATOM 724 C C . THR A 1 100 ? 15.300 -5.489 -10.273 1.00 94.06 100 THR A C 1
ATOM 726 O O . THR A 1 100 ? 16.469 -5.107 -10.325 1.00 94.06 100 THR A O 1
ATOM 729 N N . VAL A 1 101 ? 14.271 -4.708 -10.617 1.00 93.56 101 VAL A N 1
ATOM 730 C CA . VAL A 1 101 ? 14.459 -3.342 -11.130 1.00 93.56 101 VAL A CA 1
ATOM 731 C C . VAL A 1 101 ? 15.129 -2.446 -10.093 1.00 93.56 101 VAL A C 1
ATOM 733 O O . VAL A 1 101 ? 16.089 -1.740 -10.410 1.00 93.56 101 VAL A O 1
ATOM 736 N N . LEU A 1 102 ? 14.668 -2.497 -8.840 1.00 93.75 102 LEU A N 1
ATOM 737 C CA . LEU A 1 102 ? 15.233 -1.684 -7.764 1.00 93.75 102 LEU A CA 1
ATOM 738 C C . LEU A 1 102 ? 16.699 -2.043 -7.481 1.00 93.75 102 LEU A C 1
ATOM 740 O O . LEU A 1 102 ? 17.508 -1.146 -7.262 1.00 93.75 102 LEU A O 1
ATOM 744 N N . MET A 1 103 ? 17.061 -3.329 -7.516 1.00 93.12 103 MET A N 1
ATOM 745 C CA . MET A 1 103 ? 18.416 -3.785 -7.189 1.00 93.12 103 MET A CA 1
ATOM 746 C C . MET A 1 103 ? 19.407 -3.692 -8.349 1.00 93.12 103 MET A C 1
ATOM 748 O O . MET A 1 103 ? 20.592 -3.465 -8.109 1.00 93.12 103 MET A O 1
ATOM 752 N N . ARG A 1 104 ? 18.967 -3.931 -9.590 1.00 92.31 104 ARG A N 1
ATOM 753 C CA . ARG A 1 104 ? 19.874 -4.099 -10.741 1.00 92.31 104 ARG A CA 1
ATOM 754 C C . ARG A 1 104 ? 19.920 -2.896 -11.675 1.00 92.31 104 ARG A C 1
ATOM 756 O O . ARG A 1 104 ? 20.957 -2.664 -12.297 1.00 92.31 104 ARG A O 1
ATOM 763 N N . ASP A 1 105 ? 18.836 -2.128 -11.766 1.00 91.75 105 ASP A N 1
ATOM 764 C CA . ASP A 1 105 ? 18.692 -1.107 -12.812 1.00 91.75 105 ASP A CA 1
ATOM 765 C C . ASP A 1 105 ? 18.763 0.333 -12.293 1.00 91.75 105 ASP A C 1
ATOM 767 O O . ASP A 1 105 ? 18.998 1.257 -13.081 1.00 91.75 105 ASP A O 1
ATOM 771 N N . LEU A 1 106 ? 18.597 0.533 -10.983 1.00 90.44 106 LEU A N 1
ATOM 772 C CA . LEU A 1 106 ? 18.713 1.832 -10.319 1.00 90.44 106 LEU A CA 1
ATOM 773 C C . LEU A 1 106 ? 20.073 2.006 -9.631 1.00 90.44 106 LEU A C 1
ATOM 775 O O . LEU A 1 106 ? 20.834 1.059 -9.445 1.00 90.44 106 LEU A O 1
ATOM 779 N N . SER A 1 107 ? 20.399 3.247 -9.255 1.00 94.06 107 SER A N 1
ATOM 780 C CA . SER A 1 107 ? 21.585 3.502 -8.435 1.00 94.06 107 SER A CA 1
ATOM 781 C C . SER A 1 107 ? 21.409 2.879 -7.041 1.00 94.06 107 SER A C 1
ATOM 783 O O . SER A 1 107 ? 20.285 2.856 -6.534 1.00 94.06 107 SER A O 1
ATOM 785 N N . PRO A 1 108 ? 22.491 2.426 -6.376 1.00 93.00 108 PRO A N 1
ATOM 786 C CA . PRO A 1 108 ? 22.393 1.728 -5.091 1.00 93.00 108 PRO A CA 1
ATOM 787 C C . PRO A 1 108 ? 21.590 2.483 -4.025 1.00 93.00 108 PRO A C 1
ATOM 789 O O . PRO A 1 108 ? 20.817 1.880 -3.287 1.00 93.00 108 PRO A O 1
ATOM 792 N N . LEU A 1 109 ? 21.714 3.812 -3.973 1.00 96.00 109 LEU A N 1
ATOM 793 C CA . LEU A 1 109 ? 20.968 4.638 -3.022 1.00 96.00 109 LEU A CA 1
ATOM 794 C C . LEU A 1 109 ? 19.462 4.644 -3.320 1.00 96.00 109 LEU A C 1
ATOM 796 O O . LEU A 1 109 ? 18.652 4.451 -2.422 1.00 96.00 109 LEU A O 1
ATOM 800 N N . VAL A 1 110 ? 19.075 4.840 -4.582 1.00 94.19 110 VAL A N 1
ATOM 801 C CA . VAL A 1 110 ? 17.656 4.895 -4.967 1.00 94.19 110 VAL A CA 1
ATOM 802 C C . VAL A 1 110 ? 17.020 3.510 -4.864 1.00 94.19 110 VAL A C 1
ATOM 804 O O . VAL A 1 110 ? 15.900 3.386 -4.380 1.00 94.19 110 VAL A O 1
ATOM 807 N N . GLY A 1 111 ? 17.748 2.468 -5.267 1.00 94.19 111 GLY A N 1
ATOM 808 C CA . GLY A 1 111 ? 17.310 1.080 -5.160 1.00 94.19 111 GLY A CA 1
ATOM 809 C C . GLY A 1 111 ? 17.056 0.642 -3.720 1.00 94.19 111 GLY A C 1
ATOM 810 O O . GLY A 1 111 ? 16.001 0.085 -3.422 1.00 94.19 111 GLY A O 1
ATOM 811 N N . THR A 1 112 ? 17.986 0.941 -2.806 1.00 94.75 112 THR A N 1
ATOM 812 C CA . THR A 1 112 ? 17.845 0.584 -1.383 1.00 94.75 112 THR A CA 1
ATOM 813 C C . THR A 1 112 ? 16.733 1.370 -0.699 1.00 94.75 112 THR A C 1
ATOM 815 O O . THR A 1 112 ? 15.919 0.769 -0.001 1.00 94.75 112 THR A O 1
ATOM 818 N N . LEU A 1 113 ? 16.630 2.681 -0.946 1.00 96.69 113 LEU A N 1
ATOM 819 C CA . LEU A 1 113 ? 15.515 3.491 -0.447 1.00 96.69 113 LEU A CA 1
ATOM 820 C C . LEU A 1 113 ? 14.167 3.008 -0.994 1.00 96.69 113 LEU A C 1
ATOM 822 O O . LEU A 1 113 ? 13.200 2.923 -0.243 1.00 96.69 113 LEU A O 1
ATOM 826 N N . GLY A 1 114 ? 14.106 2.646 -2.278 1.00 94.12 114 GLY A N 1
ATOM 827 C CA . GLY A 1 114 ? 12.909 2.082 -2.895 1.00 94.12 114 GLY A CA 1
ATOM 828 C C . GLY A 1 114 ? 12.489 0.762 -2.251 1.00 94.12 114 GLY A C 1
ATOM 829 O O . GLY A 1 114 ? 11.321 0.592 -1.916 1.00 94.12 114 GLY A O 1
ATOM 830 N N . LEU A 1 115 ? 13.434 -0.150 -2.006 1.00 94.19 115 LEU A N 1
ATOM 831 C CA . LEU A 1 115 ? 13.150 -1.414 -1.318 1.00 94.19 115 LEU A CA 1
ATOM 832 C C . LEU A 1 115 ? 12.695 -1.194 0.123 1.00 94.19 115 LEU A C 1
ATOM 834 O O . LEU A 1 115 ? 11.727 -1.815 0.554 1.00 94.19 115 LEU A O 1
ATOM 838 N N . ALA A 1 116 ? 13.351 -0.289 0.851 1.00 95.88 116 ALA A N 1
ATOM 839 C CA . ALA A 1 116 ? 12.943 0.070 2.204 1.00 95.88 116 ALA A CA 1
ATOM 840 C C . ALA A 1 116 ? 11.517 0.644 2.223 1.00 95.88 116 ALA A C 1
ATOM 842 O O . ALA A 1 116 ? 10.724 0.283 3.089 1.00 95.88 116 ALA A O 1
ATOM 843 N N . ALA A 1 117 ? 11.164 1.480 1.240 1.00 94.31 117 ALA A N 1
ATOM 844 C CA . ALA A 1 117 ? 9.815 2.019 1.098 1.00 94.31 117 ALA A CA 1
ATOM 845 C C . ALA A 1 117 ? 8.776 0.925 0.812 1.00 94.31 117 ALA A C 1
ATOM 847 O O . ALA A 1 117 ? 7.711 0.935 1.421 1.00 94.31 117 ALA A O 1
ATOM 848 N N . VAL A 1 118 ? 9.090 -0.038 -0.063 1.00 93.31 118 VAL A N 1
ATOM 849 C CA . VAL A 1 118 ? 8.205 -1.180 -0.354 1.00 93.31 118 VAL A CA 1
ATOM 850 C C . VAL A 1 118 ? 7.982 -2.019 0.900 1.00 93.31 118 VAL A C 1
ATOM 852 O O . VAL A 1 118 ? 6.840 -2.227 1.291 1.00 93.31 118 VAL A O 1
ATOM 855 N N . VAL A 1 119 ? 9.052 -2.425 1.590 1.00 94.06 119 VAL A N 1
ATOM 856 C CA . VAL A 1 119 ? 8.939 -3.204 2.834 1.00 94.06 119 VAL A CA 1
ATOM 857 C C . VAL A 1 119 ? 8.156 -2.430 3.898 1.00 94.06 119 VAL A C 1
ATOM 859 O O . VAL A 1 119 ? 7.285 -2.995 4.550 1.00 94.06 119 VAL A O 1
ATOM 862 N N . SER A 1 120 ? 8.403 -1.127 4.047 1.00 95.75 120 SER A N 1
ATOM 863 C CA . SER A 1 120 ? 7.636 -0.281 4.967 1.00 95.75 120 SER A CA 1
ATOM 864 C C . SER A 1 120 ? 6.148 -0.231 4.609 1.00 95.75 120 SER A C 1
ATOM 866 O O . SER A 1 120 ? 5.311 -0.227 5.511 1.00 95.75 120 SER A O 1
ATOM 868 N N . ALA A 1 121 ? 5.807 -0.177 3.319 1.00 91.81 121 ALA A N 1
ATOM 869 C CA . ALA A 1 121 ? 4.423 -0.167 2.861 1.00 91.81 121 ALA A CA 1
ATOM 870 C C . ALA A 1 121 ? 3.726 -1.505 3.158 1.00 91.81 121 ALA A C 1
ATOM 872 O O . ALA A 1 121 ? 2.621 -1.502 3.708 1.00 91.81 121 ALA A O 1
ATOM 873 N N . GLU A 1 122 ? 4.394 -2.630 2.892 1.00 92.38 122 GLU A N 1
ATOM 874 C CA . GLU A 1 122 ? 3.906 -3.976 3.225 1.00 92.38 122 GLU A CA 1
ATOM 875 C C . GLU A 1 122 ? 3.670 -4.128 4.733 1.00 92.38 122 GLU A C 1
ATOM 877 O O . GLU A 1 122 ? 2.581 -4.511 5.157 1.00 92.38 122 GLU A O 1
ATOM 882 N N . VAL A 1 123 ? 4.639 -3.728 5.566 1.00 93.88 123 VAL A N 1
ATOM 883 C CA . VAL A 1 123 ? 4.516 -3.787 7.033 1.00 93.88 123 VAL A CA 1
ATOM 884 C C . VAL A 1 123 ? 3.359 -2.916 7.532 1.00 93.88 123 VAL A C 1
ATOM 886 O O . VAL A 1 123 ? 2.590 -3.355 8.384 1.00 93.88 123 VAL A O 1
ATOM 889 N N . SER A 1 124 ? 3.176 -1.713 6.975 1.00 91.69 124 SER A N 1
ATOM 890 C CA . SER A 1 124 ? 2.045 -0.845 7.345 1.00 91.69 124 SER A CA 1
ATOM 891 C C . SER A 1 124 ? 0.684 -1.431 6.952 1.00 91.69 124 SER A C 1
ATOM 893 O O . SER A 1 124 ? -0.313 -1.220 7.643 1.00 91.69 124 SER A O 1
ATOM 895 N N . THR A 1 125 ? 0.644 -2.193 5.856 1.00 89.56 125 THR A N 1
ATOM 896 C CA . THR A 1 125 ? -0.569 -2.862 5.380 1.00 89.56 125 THR A CA 1
ATOM 897 C C . THR A 1 125 ? -0.883 -4.073 6.251 1.00 89.56 125 THR A C 1
ATOM 899 O O . THR A 1 125 ? -2.028 -4.241 6.669 1.00 89.56 125 THR A O 1
ATOM 902 N N . ALA A 1 126 ? 0.131 -4.872 6.593 1.00 90.69 126 ALA A N 1
ATOM 903 C CA . ALA A 1 126 ? -0.001 -6.009 7.497 1.00 90.69 126 ALA A CA 1
ATOM 904 C C . ALA A 1 126 ? -0.50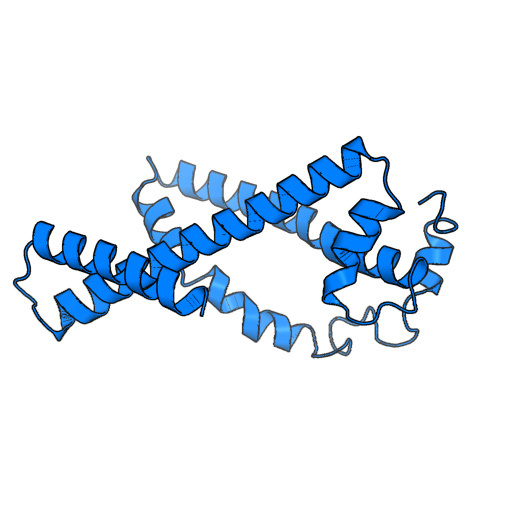6 -5.581 8.884 1.00 90.69 126 ALA A C 1
ATOM 906 O O . ALA A 1 126 ? -1.445 -6.185 9.397 1.00 90.69 126 ALA A O 1
ATOM 907 N N . ASP A 1 127 ? 0.047 -4.504 9.452 1.00 89.88 127 ASP A N 1
ATOM 908 C CA . ASP A 1 127 ? -0.411 -3.939 10.729 1.00 89.88 127 ASP A CA 1
ATOM 909 C C . ASP A 1 127 ? -1.893 -3.534 10.674 1.00 89.88 127 ASP A C 1
ATOM 911 O O . ASP A 1 127 ? -2.690 -3.937 11.522 1.00 89.88 127 ASP A O 1
ATOM 915 N N . ALA A 1 128 ? -2.300 -2.825 9.615 1.00 87.69 128 ALA A N 1
ATOM 916 C CA . ALA A 1 128 ? -3.694 -2.439 9.429 1.00 87.69 128 ALA A CA 1
ATOM 917 C C . ALA A 1 128 ? -4.629 -3.656 9.296 1.00 87.69 128 ALA A C 1
ATOM 919 O O . ALA A 1 128 ? -5.731 -3.637 9.845 1.00 87.69 128 ALA A O 1
ATOM 920 N N . ILE A 1 129 ? -4.211 -4.709 8.586 1.00 87.62 129 ILE A N 1
ATOM 921 C CA . ILE A 1 129 ? -4.999 -5.940 8.418 1.00 87.62 129 ILE A CA 1
ATOM 922 C C . ILE A 1 129 ? -5.142 -6.684 9.746 1.00 87.62 129 ILE A C 1
ATOM 924 O O . ILE A 1 129 ? -6.271 -6.981 10.134 1.00 87.62 129 ILE A O 1
ATOM 928 N N . LEU A 1 130 ? -4.040 -6.924 10.463 1.00 89.75 130 LEU A N 1
ATOM 929 C CA . LEU A 1 130 ? -4.053 -7.562 11.787 1.00 89.75 130 LEU A CA 1
ATOM 930 C C . LEU A 1 130 ? -4.957 -6.798 12.753 1.00 89.75 130 LEU A C 1
ATOM 932 O O . LEU A 1 130 ? -5.759 -7.372 13.485 1.00 89.75 130 LEU A O 1
ATOM 936 N N . PHE A 1 131 ? -4.882 -5.471 12.721 1.00 87.88 131 PHE A N 1
ATOM 937 C CA . PHE A 1 131 ? -5.727 -4.633 13.548 1.00 87.88 131 PHE A CA 1
ATOM 938 C C . PHE A 1 131 ? -7.219 -4.747 13.191 1.00 87.88 131 PHE A C 1
ATOM 940 O O . PHE A 1 131 ? -8.070 -4.829 14.085 1.00 87.88 131 PHE A O 1
ATOM 947 N N . MET A 1 132 ? -7.557 -4.766 11.897 1.00 88.19 132 MET A N 1
ATOM 948 C CA . MET A 1 132 ? -8.937 -4.954 11.441 1.00 88.19 132 MET A CA 1
ATOM 949 C C . MET A 1 132 ? -9.483 -6.325 11.846 1.00 88.19 132 MET A C 1
ATOM 951 O O . MET A 1 132 ? -10.589 -6.388 12.379 1.00 88.19 132 MET A O 1
ATOM 955 N N . LEU A 1 133 ? -8.707 -7.395 11.656 1.00 89.50 133 LEU A N 1
ATOM 956 C CA . LEU A 1 133 ? -9.086 -8.757 12.034 1.00 89.50 133 LEU A CA 1
ATOM 957 C C . LEU A 1 133 ? -9.287 -8.884 13.548 1.00 89.50 133 LEU A C 1
ATOM 959 O O . LEU A 1 133 ? -10.361 -9.297 13.988 1.00 89.50 133 LEU A O 1
ATOM 963 N N . ALA A 1 134 ? -8.333 -8.408 14.349 1.00 91.19 134 ALA A N 1
ATOM 964 C CA . ALA A 1 134 ? -8.440 -8.398 15.804 1.00 91.19 134 ALA A CA 1
ATOM 965 C C . ALA A 1 134 ? -9.664 -7.608 16.304 1.00 91.19 134 ALA A C 1
ATOM 967 O O . ALA A 1 134 ? -10.349 -8.017 17.251 1.00 91.19 134 ALA A O 1
ATOM 968 N N . THR A 1 135 ? -9.968 -6.472 15.667 1.00 89.50 135 THR A N 1
ATOM 969 C CA . THR A 1 135 ? -11.143 -5.659 16.009 1.00 89.50 135 THR A CA 1
ATOM 970 C C . THR A 1 135 ? -12.432 -6.388 15.652 1.00 89.50 135 THR A C 1
ATOM 972 O O . THR A 1 135 ? -13.310 -6.504 16.506 1.00 89.50 135 THR A O 1
ATOM 975 N N . SER A 1 136 ? -12.539 -6.938 14.442 1.00 89.94 136 SER A N 1
ATOM 976 C CA . SER A 1 136 ? -13.730 -7.678 14.026 1.00 89.94 136 SER A CA 1
ATOM 977 C C . SER A 1 136 ? -13.939 -8.950 14.846 1.00 89.94 136 SER A C 1
ATOM 979 O O . SER A 1 136 ? -15.053 -9.226 15.285 1.00 89.94 136 SER A O 1
ATOM 981 N N . LEU A 1 137 ? -12.881 -9.691 15.181 1.00 92.62 137 LEU A N 1
ATOM 982 C CA . LEU A 1 137 ? -13.000 -10.863 16.048 1.00 92.62 137 LEU A CA 1
ATOM 983 C C . LEU A 1 137 ? -13.479 -10.480 17.456 1.00 92.62 137 LEU A C 1
ATOM 985 O O . LEU A 1 137 ? -14.326 -11.152 18.042 1.00 92.62 137 LEU A O 1
ATOM 989 N N . SER A 1 138 ? -12.952 -9.394 18.020 1.00 93.31 138 SER A N 1
ATOM 990 C CA . SER A 1 138 ? -13.277 -8.993 19.391 1.00 93.31 138 SER A CA 1
ATOM 991 C C . SER A 1 138 ? -14.653 -8.322 19.522 1.00 93.31 138 SER A C 1
ATOM 993 O O . SER A 1 138 ? -15.385 -8.621 20.469 1.00 93.31 138 SER A O 1
ATOM 995 N N . GLN A 1 139 ? -15.037 -7.448 18.590 1.00 91.75 139 GLN A N 1
ATOM 996 C CA . GLN A 1 139 ? -16.313 -6.724 18.627 1.00 91.75 139 GLN A CA 1
ATOM 997 C C . GLN A 1 139 ? -17.435 -7.517 17.955 1.00 91.75 139 GLN A C 1
ATOM 999 O O . GLN A 1 139 ? -18.482 -7.750 18.567 1.00 91.75 139 GLN A O 1
ATOM 1004 N N . ASP A 1 140 ? -17.203 -7.969 16.723 1.00 91.75 140 ASP A N 1
ATOM 1005 C CA . ASP A 1 140 ? -18.254 -8.529 15.873 1.00 91.75 140 ASP A CA 1
ATOM 1006 C C . ASP A 1 140 ? -18.505 -10.007 16.161 1.00 91.75 140 ASP A C 1
ATOM 1008 O O . ASP A 1 140 ? -19.634 -10.452 16.008 1.00 91.75 140 ASP A O 1
ATOM 1012 N N . LEU A 1 141 ? -17.499 -10.772 16.607 1.00 92.62 141 LEU A N 1
ATOM 1013 C CA . LEU A 1 141 ? -17.686 -12.174 17.000 1.00 92.62 141 LEU A CA 1
ATOM 1014 C C . LEU A 1 141 ? -17.808 -12.331 18.521 1.00 92.62 141 LEU A C 1
ATOM 1016 O O . LEU A 1 141 ? -18.822 -12.824 19.020 1.00 92.62 141 LEU A O 1
ATOM 1020 N N . TYR A 1 142 ? -16.793 -11.901 19.275 1.00 94.56 142 TYR A N 1
ATOM 1021 C CA . TYR A 1 142 ? -16.739 -12.154 20.713 1.00 94.56 142 TYR A CA 1
ATOM 1022 C C . TYR A 1 142 ? -17.788 -11.351 21.483 1.00 94.56 142 TYR A C 1
ATOM 1024 O O . TYR A 1 142 ? -18.631 -11.952 22.146 1.00 94.56 142 TYR A O 1
ATOM 1032 N N . ARG A 1 143 ? -17.785 -10.015 21.395 1.00 94.06 143 ARG A N 1
ATOM 1033 C CA . ARG A 1 143 ? -18.771 -9.198 22.116 1.00 94.06 143 ARG A CA 1
ATOM 1034 C C . ARG A 1 143 ? -20.174 -9.441 21.572 1.00 94.06 143 ARG A C 1
ATOM 1036 O O . ARG A 1 143 ? -21.077 -9.717 22.345 1.00 94.06 143 ARG A O 1
ATOM 1043 N N . ARG A 1 144 ? -20.380 -9.391 20.255 1.00 92.88 144 ARG A N 1
ATOM 1044 C CA . ARG A 1 144 ? -21.733 -9.479 19.687 1.00 92.88 144 ARG A CA 1
ATOM 1045 C C . ARG A 1 144 ? -22.401 -10.851 19.842 1.00 92.88 144 ARG A C 1
ATOM 1047 O O . ARG A 1 144 ? -23.594 -10.870 20.135 1.00 92.88 144 ARG A O 1
ATOM 1054 N N . PHE A 1 145 ? -21.684 -11.960 19.638 1.00 93.19 145 PHE A N 1
ATOM 1055 C CA . PHE A 1 145 ? -22.300 -13.297 19.596 1.00 93.19 145 PHE A CA 1
ATOM 1056 C C . PHE A 1 145 ? -21.919 -14.210 20.763 1.00 93.19 145 PHE A C 1
ATOM 1058 O O . PHE A 1 145 ? -22.746 -15.017 21.176 1.00 93.19 145 PHE A O 1
ATOM 1065 N N . HIS A 1 146 ? -20.705 -14.105 21.308 1.00 94.06 146 HIS A N 1
ATOM 1066 C CA . HIS A 1 146 ? -20.249 -15.016 22.365 1.00 94.06 146 HIS A CA 1
ATOM 1067 C C . HIS A 1 146 ? -20.509 -14.479 23.783 1.00 94.06 146 HIS A C 1
ATOM 1069 O O . HIS A 1 146 ? -20.956 -15.221 24.656 1.00 94.06 146 HIS A O 1
ATOM 1075 N N . ARG A 1 147 ? -20.221 -13.197 24.043 1.00 93.62 147 ARG A N 1
ATOM 1076 C CA . ARG A 1 147 ? -20.370 -12.565 25.364 1.00 93.62 147 ARG A CA 1
ATOM 1077 C C . ARG A 1 147 ? -20.804 -11.088 25.252 1.00 93.62 147 ARG A C 1
ATOM 1079 O O . ARG A 1 147 ? -19.957 -10.204 25.388 1.00 93.62 147 ARG A O 1
ATOM 1086 N N . PRO A 1 148 ? -22.114 -10.820 25.075 1.00 92.88 148 PRO A N 1
ATOM 1087 C CA . PRO A 1 148 ? -22.684 -9.467 24.954 1.00 92.88 148 PRO A CA 1
ATOM 1088 C C . PRO A 1 148 ? -22.322 -8.514 26.092 1.00 92.88 148 PRO A C 1
ATOM 1090 O O . PRO A 1 148 ? -22.018 -7.347 25.845 1.00 92.88 148 PRO A O 1
ATOM 1093 N N . ASP A 1 149 ? -22.257 -9.036 27.318 1.00 94.25 149 ASP A N 1
ATOM 1094 C CA . ASP A 1 149 ? -21.948 -8.263 28.526 1.00 94.25 149 ASP A CA 1
ATOM 1095 C C . ASP A 1 149 ? -20.438 -8.161 28.810 1.00 94.25 149 ASP A C 1
ATOM 1097 O O . ASP A 1 149 ? -20.020 -7.879 29.935 1.00 94.25 149 ASP A O 1
ATOM 1101 N N . ALA A 1 150 ? -19.585 -8.454 27.820 1.00 93.19 150 ALA A N 1
ATOM 1102 C CA . ALA A 1 150 ? -18.143 -8.339 27.985 1.00 93.19 150 ALA A CA 1
ATOM 1103 C C . ALA A 1 150 ? -17.735 -6.885 28.257 1.00 93.19 150 ALA A C 1
ATOM 1105 O O . ALA A 1 150 ? -18.124 -5.964 27.536 1.00 93.19 150 ALA A O 1
ATOM 1106 N N . SER A 1 151 ? -16.895 -6.688 29.275 1.00 94.56 151 SER A N 1
ATOM 1107 C CA . SER A 1 151 ? -16.319 -5.374 29.559 1.00 94.56 151 SER A CA 1
ATOM 1108 C C . SER A 1 151 ? -15.273 -4.995 28.511 1.00 94.56 151 SER A C 1
ATOM 1110 O O . SER A 1 151 ? -14.629 -5.865 27.918 1.00 94.56 151 SER A O 1
ATOM 1112 N N . ASP A 1 152 ? -15.019 -3.700 28.330 1.00 92.81 152 ASP A N 1
ATOM 1113 C CA . ASP A 1 152 ? -14.028 -3.227 27.353 1.00 92.81 152 ASP A CA 1
ATOM 1114 C C . ASP A 1 152 ? -12.624 -3.801 27.620 1.00 92.81 152 ASP A C 1
ATOM 1116 O O . ASP A 1 152 ? -11.883 -4.112 26.690 1.00 92.81 152 ASP A O 1
ATOM 1120 N N . ALA A 1 153 ? -12.279 -4.054 28.888 1.00 94.06 153 ALA A N 1
ATOM 1121 C CA . ALA A 1 153 ? -11.031 -4.719 29.261 1.00 94.06 153 ALA A CA 1
ATOM 1122 C C . ALA A 1 153 ? -10.958 -6.179 28.771 1.00 94.06 153 ALA A C 1
ATOM 1124 O O . ALA A 1 153 ? -9.884 -6.652 28.391 1.00 94.06 153 ALA A O 1
ATOM 1125 N N . GLN A 1 154 ? -12.081 -6.906 28.774 1.00 93.38 154 GLN A N 1
ATOM 1126 C CA . GLN A 1 154 ? -12.153 -8.268 28.236 1.00 93.38 154 GLN A CA 1
ATOM 1127 C C . GLN A 1 154 ? -12.056 -8.255 26.712 1.00 93.38 154 GLN A C 1
ATOM 1129 O O . GLN A 1 154 ? -11.295 -9.039 26.149 1.00 93.38 154 GLN A O 1
ATOM 1134 N N . VAL A 1 155 ? -12.767 -7.338 26.056 1.00 93.38 155 VAL A N 1
ATOM 1135 C CA . VAL A 1 155 ? -12.742 -7.194 24.596 1.00 93.38 155 VAL A CA 1
ATOM 1136 C C . VAL A 1 155 ? -11.339 -6.822 24.108 1.00 93.38 155 VAL A C 1
ATOM 1138 O O . VAL A 1 155 ? -10.816 -7.459 23.197 1.00 93.38 155 VAL A O 1
ATOM 1141 N N . LEU A 1 156 ? -10.665 -5.886 24.785 1.00 92.62 156 LEU A N 1
ATOM 1142 C CA . LEU A 1 156 ? -9.282 -5.511 24.479 1.00 92.62 156 LEU A CA 1
ATOM 1143 C C . LEU A 1 156 ? -8.304 -6.679 24.666 1.00 92.62 156 LEU A C 1
ATOM 1145 O O . LEU A 1 156 ? -7.358 -6.830 23.893 1.00 92.62 156 LEU A O 1
ATOM 1149 N N . ARG A 1 157 ? -8.518 -7.523 25.683 1.00 94.75 157 ARG A N 1
ATOM 1150 C CA . ARG A 1 157 ? -7.700 -8.725 25.891 1.00 94.75 157 ARG A CA 1
ATOM 1151 C C . ARG A 1 157 ? -7.873 -9.717 24.743 1.00 94.75 157 ARG A C 1
ATOM 1153 O O . ARG A 1 157 ? -6.873 -10.239 24.261 1.00 94.75 157 ARG A O 1
ATOM 1160 N N . VAL A 1 158 ? -9.108 -9.941 24.291 1.00 94.00 158 VAL A N 1
ATOM 1161 C CA . VAL A 1 158 ? -9.398 -10.806 23.137 1.00 94.00 158 VAL A CA 1
ATOM 1162 C C . VAL A 1 158 ? -8.764 -10.245 21.867 1.00 94.00 158 VAL A C 1
ATOM 1164 O O . VAL A 1 158 ? -8.081 -10.992 21.180 1.00 94.00 158 VAL A O 1
ATOM 1167 N N . ALA A 1 159 ? -8.882 -8.940 21.606 1.00 91.75 159 ALA A N 1
ATOM 1168 C CA . ALA A 1 159 ? -8.231 -8.296 20.462 1.00 91.75 159 ALA A CA 1
ATOM 1169 C C . ALA A 1 159 ? -6.705 -8.514 20.455 1.00 91.75 159 ALA A C 1
ATOM 1171 O O . ALA A 1 159 ? -6.136 -8.901 19.439 1.00 91.75 159 ALA A O 1
ATOM 1172 N N . ARG A 1 160 ? -6.023 -8.336 21.597 1.00 92.12 160 ARG A N 1
ATOM 1173 C CA . ARG A 1 160 ? -4.567 -8.571 21.681 1.00 92.12 160 ARG A CA 1
ATOM 1174 C C . ARG A 1 160 ? -4.186 -10.033 21.469 1.00 92.12 160 ARG A C 1
ATOM 1176 O O . ARG A 1 160 ? -3.135 -10.304 20.897 1.00 92.12 160 ARG A O 1
ATOM 1183 N N . LEU A 1 161 ? -4.982 -10.971 21.981 1.00 94.12 161 LEU A N 1
ATOM 1184 C CA . LEU A 1 161 ? -4.739 -12.402 21.784 1.00 94.12 161 LEU A CA 1
ATOM 1185 C C . LEU A 1 161 ? -4.978 -12.806 20.327 1.00 94.12 161 LEU A C 1
ATOM 1187 O O . LEU A 1 161 ? -4.183 -13.568 19.788 1.00 94.12 161 LEU A O 1
ATOM 1191 N N . ALA A 1 162 ? -6.012 -12.251 19.691 1.00 91.62 162 ALA A N 1
ATOM 1192 C CA . ALA A 1 162 ? -6.305 -12.437 18.275 1.00 91.62 162 ALA A CA 1
ATOM 1193 C C . ALA A 1 162 ? -5.129 -11.985 17.404 1.00 91.62 162 ALA A C 1
ATOM 1195 O O . ALA A 1 162 ? -4.582 -12.796 16.668 1.00 91.62 162 ALA A O 1
ATOM 1196 N N . ALA A 1 163 ? -4.649 -10.752 17.598 1.00 89.56 163 ALA A N 1
ATOM 1197 C CA . ALA A 1 163 ? -3.514 -10.216 16.846 1.00 89.56 163 ALA A CA 1
ATOM 1198 C C . ALA A 1 163 ? -2.239 -11.072 16.994 1.00 89.56 163 ALA A C 1
ATOM 1200 O O . ALA A 1 163 ? -1.518 -11.295 16.026 1.00 89.56 163 ALA A O 1
ATOM 1201 N N . GLN A 1 164 ? -1.962 -11.588 18.199 1.00 90.75 164 GLN A N 1
ATOM 1202 C CA . GLN A 1 164 ? -0.828 -12.493 18.428 1.00 90.75 164 GLN A CA 1
ATOM 1203 C C . GLN A 1 164 ? -1.023 -13.849 17.739 1.00 90.75 164 GLN A C 1
ATOM 1205 O O . GLN A 1 164 ? -0.090 -14.358 17.124 1.00 90.75 164 GLN A O 1
ATOM 1210 N N . ALA A 1 165 ? -2.218 -14.439 17.842 1.00 90.62 165 ALA A N 1
ATOM 1211 C CA . ALA A 1 165 ? -2.536 -15.713 17.204 1.00 90.62 165 ALA A CA 1
ATOM 1212 C C . ALA A 1 165 ? -2.453 -15.613 15.676 1.00 90.62 165 ALA A C 1
ATOM 1214 O O . ALA A 1 165 ? -1.833 -16.460 15.042 1.00 90.62 165 ALA A O 1
ATOM 1215 N N . GLU A 1 166 ? -3.009 -14.550 15.099 1.00 85.69 166 GLU A N 1
ATOM 1216 C CA . GLU A 1 166 ? -2.941 -14.247 13.669 1.00 85.69 166 GLU A CA 1
ATOM 1217 C C . GLU A 1 166 ? -1.498 -14.038 13.208 1.00 85.69 166 GLU A C 1
ATOM 1219 O O . GLU A 1 166 ? -1.092 -14.620 12.207 1.00 85.69 166 GLU A O 1
ATOM 1224 N N . GLY A 1 167 ? -0.693 -13.285 13.966 1.00 85.62 167 GLY A N 1
ATOM 1225 C CA . GLY A 1 167 ? 0.729 -13.108 13.671 1.00 85.62 167 GLY A CA 1
ATOM 1226 C C . GLY A 1 167 ? 1.510 -14.427 13.676 1.00 85.62 167 GLY A C 1
ATOM 1227 O O . GLY A 1 167 ? 2.338 -14.647 12.800 1.00 85.62 167 GLY A O 1
ATOM 1228 N N . MET A 1 168 ? 1.225 -15.333 14.619 1.00 88.88 168 MET A N 1
ATOM 1229 C CA . MET A 1 168 ? 1.857 -16.659 14.661 1.00 88.88 168 MET A CA 1
ATOM 1230 C C . MET A 1 168 ? 1.405 -17.559 13.506 1.00 88.88 168 MET A C 1
ATOM 1232 O O . MET A 1 168 ? 2.231 -18.256 12.926 1.00 88.88 168 MET A O 1
ATOM 1236 N N . LEU A 1 169 ? 0.113 -17.541 13.164 1.00 87.00 169 LEU A N 1
ATOM 1237 C CA . LEU A 1 169 ? -0.434 -18.329 12.056 1.00 87.00 169 LEU A CA 1
ATOM 1238 C C . LEU A 1 169 ? 0.028 -17.812 10.690 1.00 87.00 169 LEU A C 1
ATOM 1240 O O . LEU A 1 169 ? 0.235 -18.611 9.790 1.00 87.00 169 LEU A O 1
ATOM 1244 N N . GLY A 1 170 ? 0.202 -16.498 10.532 1.00 77.31 170 GLY A N 1
ATOM 1245 C CA . GLY A 1 170 ? 0.633 -15.885 9.274 1.00 77.31 170 GLY A CA 1
ATOM 1246 C C . GLY A 1 170 ? 2.114 -16.088 8.938 1.00 77.31 170 GLY A C 1
ATOM 1247 O O . GLY A 1 170 ? 2.503 -15.887 7.793 1.00 77.31 170 GLY A O 1
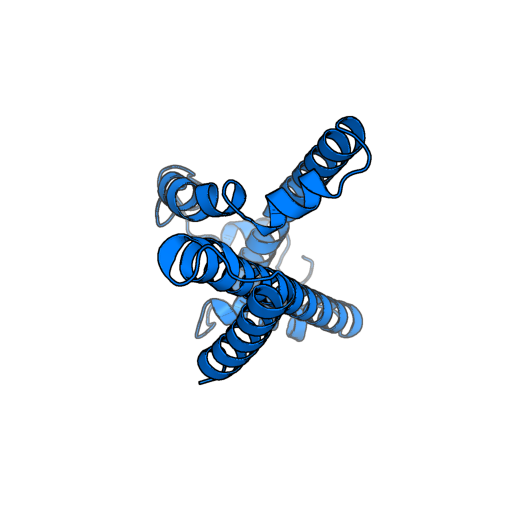ATOM 1248 N N . VAL A 1 171 ? 2.941 -16.468 9.919 1.00 76.44 171 VAL A N 1
ATOM 1249 C CA . VAL A 1 171 ? 4.361 -16.820 9.717 1.00 76.44 171 VAL A CA 1
ATOM 1250 C C . VAL A 1 171 ? 4.542 -18.318 9.417 1.00 76.44 171 VAL A C 1
ATOM 1252 O O . VAL A 1 171 ? 5.611 -18.714 8.948 1.00 76.44 171 VAL A O 1
ATOM 1255 N N . GLY A 1 172 ? 3.527 -19.139 9.714 1.00 48.53 172 GLY A N 1
ATOM 1256 C CA . GLY A 1 172 ? 3.545 -20.599 9.565 1.00 48.53 172 GLY A CA 1
ATOM 1257 C C . GLY A 1 172 ? 3.220 -21.115 8.171 1.00 48.53 172 GLY A C 1
ATOM 1258 O O . GLY A 1 172 ? 2.674 -20.353 7.344 1.00 48.53 172 GLY A O 1
#

Sequence (172 aa):
MGRAGGVAAVVAATPGGDYWSFWHAGASGWVYLALLGPAFVVSPGLLQKIYGARDDRTVRVGVAAQAAVLLVFAFMPPALGIVARALHPGLPTHELALPTVLMRDLSPLVGTLGLAAVVSAEVSTADAILFMLATSLSQDLYRRFHRPDASDAQVLRVARLAAQAEGMLGVG